Protein AF-A0A542XY64-F1 (afdb_monomer_lite)

Structure (mmCIF, N/CA/C/O backbone):
data_AF-A0A542XY64-F1
#
_entry.id   AF-A0A542XY64-F1
#
loop_
_atom_site.group_PDB
_atom_site.id
_atom_site.type_symbol
_atom_site.label_atom_id
_atom_site.label_alt_id
_atom_site.label_comp_id
_atom_site.label_asym_id
_atom_site.label_entity_id
_atom_site.label_seq_id
_atom_site.pdbx_PDB_ins_code
_atom_site.Cartn_x
_atom_site.Cartn_y
_atom_site.Cartn_z
_atom_site.occupancy
_atom_site.B_iso_or_equiv
_atom_site.auth_seq_id
_atom_site.auth_comp_id
_atom_site.auth_asym_id
_atom_site.auth_atom_id
_atom_site.pdbx_PDB_model_num
ATOM 1 N N . MET A 1 1 ? -17.115 13.256 -2.092 1.00 37.19 1 MET A N 1
ATOM 2 C CA . MET A 1 1 ? -16.502 12.854 -3.373 1.00 37.19 1 MET A CA 1
ATOM 3 C C . MET A 1 1 ? -15.224 12.117 -3.020 1.00 37.19 1 MET A C 1
ATOM 5 O O . MET A 1 1 ? -14.257 12.770 -2.652 1.00 37.19 1 MET A O 1
ATOM 9 N N . SER A 1 2 ? -15.250 10.786 -2.989 1.00 45.31 2 SER A N 1
ATOM 10 C CA . SER A 1 2 ? -14.029 10.003 -2.779 1.00 45.31 2 SER A CA 1
ATOM 11 C C . SER A 1 2 ? -13.249 10.034 -4.087 1.00 45.31 2 SER A C 1
ATOM 13 O O . SER A 1 2 ? -13.775 9.632 -5.120 1.00 45.31 2 SER A O 1
ATOM 15 N N . GLN A 1 3 ? -12.055 10.622 -4.079 1.00 54.03 3 GLN A N 1
ATOM 16 C CA . GLN A 1 3 ? -11.165 10.561 -5.233 1.00 54.03 3 GLN A CA 1
ATOM 17 C C . GLN A 1 3 ? -10.513 9.174 -5.225 1.00 54.03 3 GLN A C 1
ATOM 19 O O . GLN A 1 3 ? -9.621 8.924 -4.414 1.00 54.03 3 GLN A O 1
ATOM 24 N N . ASN A 1 4 ? -10.989 8.269 -6.083 1.00 65.56 4 ASN A N 1
ATOM 25 C CA . ASN A 1 4 ? -10.308 7.005 -6.361 1.00 65.56 4 ASN A CA 1
ATOM 26 C C . ASN A 1 4 ? -9.052 7.338 -7.173 1.00 65.56 4 ASN A C 1
ATOM 28 O O . ASN A 1 4 ? -9.105 7.538 -8.384 1.0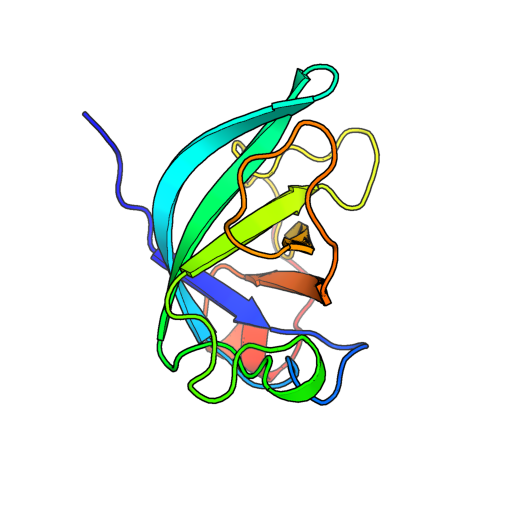0 65.56 4 ASN A O 1
ATOM 32 N N . THR A 1 5 ? -7.931 7.496 -6.474 1.00 85.25 5 THR A N 1
ATOM 33 C CA . THR A 1 5 ? -6.634 7.789 -7.087 1.00 85.25 5 THR A CA 1
ATOM 34 C C . THR A 1 5 ? -5.861 6.490 -7.258 1.00 85.25 5 THR A C 1
ATOM 36 O O . THR A 1 5 ? -5.550 5.835 -6.261 1.00 85.25 5 THR A O 1
ATOM 39 N N . SER A 1 6 ? -5.502 6.154 -8.494 1.00 91.06 6 SER A N 1
ATOM 40 C CA . SER A 1 6 ? -4.627 5.018 -8.797 1.00 91.06 6 SER A CA 1
ATOM 41 C C . SER A 1 6 ? -3.161 5.338 -8.493 1.00 91.06 6 SER A C 1
ATOM 43 O O . SER A 1 6 ? -2.719 6.488 -8.574 1.00 91.06 6 SER A O 1
ATOM 45 N N . PHE A 1 7 ? -2.400 4.322 -8.109 1.00 92.94 7 PHE A N 1
ATOM 46 C CA . PHE A 1 7 ? -0.960 4.388 -7.872 1.00 92.94 7 PHE A CA 1
ATOM 47 C C . PHE A 1 7 ? -0.339 2.998 -8.005 1.00 92.94 7 PHE A C 1
ATOM 49 O O . PHE A 1 7 ? -1.049 2.006 -8.137 1.00 92.94 7 PHE A O 1
ATOM 56 N N . PHE A 1 8 ? 0.986 2.920 -7.944 1.00 93.94 8 PHE A N 1
ATOM 57 C CA . PHE A 1 8 ? 1.700 1.651 -8.041 1.00 93.94 8 PHE A CA 1
ATOM 58 C C . PHE A 1 8 ? 2.405 1.339 -6.729 1.00 93.94 8 PHE A C 1
ATOM 60 O O . PHE A 1 8 ? 2.952 2.240 -6.101 1.00 93.94 8 PHE A O 1
ATOM 67 N N . LEU A 1 9 ? 2.383 0.080 -6.314 1.00 94.12 9 LEU A N 1
ATOM 68 C CA . LEU A 1 9 ? 3.064 -0.420 -5.126 1.00 94.12 9 LEU A CA 1
ATOM 69 C C . LEU A 1 9 ? 4.119 -1.437 -5.564 1.00 94.12 9 LEU A C 1
ATOM 71 O O . LEU A 1 9 ? 3.860 -2.275 -6.425 1.00 94.12 9 LEU A O 1
ATOM 75 N N . SER A 1 10 ? 5.306 -1.343 -4.982 1.00 93.62 10 SER A N 1
ATOM 76 C CA . SER A 1 10 ? 6.397 -2.309 -5.133 1.00 93.62 10 SER A CA 1
ATOM 77 C C . SER A 1 10 ? 7.245 -2.278 -3.863 1.00 93.62 10 SER A C 1
ATOM 79 O O . SER A 1 10 ? 7.100 -1.364 -3.056 1.00 93.62 10 SER A O 1
ATOM 81 N N . SER A 1 11 ? 8.085 -3.282 -3.651 1.00 91.31 11 SER A N 1
ATOM 82 C CA . SER A 1 11 ? 9.002 -3.365 -2.515 1.00 91.31 11 SER A CA 1
ATOM 83 C C . SER A 1 11 ? 10.406 -3.697 -2.986 1.00 91.31 11 SER A C 1
ATOM 85 O O . SER A 1 11 ? 10.609 -4.696 -3.677 1.00 91.31 11 SER A O 1
ATOM 87 N N . MET A 1 12 ? 11.394 -2.905 -2.575 1.00 87.25 12 MET A N 1
ATOM 88 C CA . MET A 1 12 ? 12.799 -3.277 -2.782 1.00 87.25 12 MET A CA 1
ATOM 89 C C . MET A 1 12 ? 13.279 -4.357 -1.805 1.00 87.25 12 MET A C 1
ATOM 91 O O . MET A 1 12 ? 14.098 -5.201 -2.163 1.00 87.25 12 MET A O 1
ATOM 95 N N . GLU A 1 13 ? 12.813 -4.310 -0.554 1.00 83.25 13 GLU A N 1
ATOM 96 C CA . GLU A 1 13 ? 13.345 -5.151 0.529 1.00 83.25 13 GLU A CA 1
ATOM 97 C C . GLU A 1 13 ? 12.647 -6.514 0.618 1.00 83.25 13 GLU A C 1
ATOM 99 O O . GLU A 1 13 ? 13.239 -7.490 1.081 1.00 83.25 13 GLU A O 1
ATOM 104 N N . SER A 1 14 ? 11.395 -6.608 0.170 1.00 81.44 14 SER A N 1
ATOM 105 C CA . SER A 1 14 ? 10.614 -7.836 0.271 1.00 81.44 14 SER A CA 1
ATOM 106 C C . SER A 1 14 ? 10.449 -8.470 -1.102 1.00 81.44 14 SER A C 1
ATOM 108 O O . SER A 1 14 ? 9.632 -8.026 -1.902 1.00 81.44 14 SER A O 1
ATOM 110 N N . ALA A 1 15 ? 11.185 -9.557 -1.361 1.00 78.56 15 ALA A N 1
ATOM 111 C CA . ALA A 1 15 ? 11.144 -10.285 -2.637 1.00 78.56 15 ALA A CA 1
ATOM 112 C C . ALA A 1 15 ? 9.718 -10.693 -3.056 1.00 78.56 15 ALA A C 1
ATOM 114 O O . ALA A 1 15 ? 9.411 -10.772 -4.240 1.00 78.56 15 ALA A O 1
ATOM 115 N N . ARG A 1 16 ? 8.836 -10.903 -2.075 1.00 79.88 16 ARG A N 1
ATOM 116 C CA . ARG A 1 16 ? 7.415 -11.226 -2.269 1.00 79.88 16 ARG A CA 1
ATOM 117 C C . ARG A 1 16 ? 6.592 -10.066 -2.802 1.00 79.88 16 ARG A C 1
ATOM 119 O O . ARG A 1 16 ? 5.642 -10.277 -3.537 1.00 79.88 16 ARG A O 1
ATOM 126 N N . PHE A 1 17 ? 6.976 -8.855 -2.426 1.00 82.50 17 PHE A N 1
ATOM 127 C CA . PHE A 1 17 ? 6.327 -7.617 -2.828 1.00 82.50 17 PHE A CA 1
ATOM 128 C C . PHE A 1 17 ? 7.151 -6.880 -3.893 1.00 82.50 17 PHE A C 1
ATOM 130 O O . PHE A 1 17 ? 6.848 -5.735 -4.205 1.00 82.50 17 PHE A O 1
ATOM 137 N N . ALA A 1 18 ? 8.179 -7.520 -4.464 1.00 83.75 18 ALA A N 1
ATOM 138 C CA . ALA A 1 18 ? 9.038 -6.938 -5.496 1.00 83.75 18 ALA A CA 1
ATOM 139 C C . ALA A 1 18 ? 8.349 -6.821 -6.866 1.00 83.75 18 ALA A C 1
ATOM 141 O O . ALA A 1 18 ? 8.880 -6.187 -7.780 1.00 83.75 18 ALA A O 1
ATOM 142 N N . GLY A 1 19 ? 7.173 -7.439 -7.019 1.00 88.25 19 GLY A N 1
ATOM 143 C CA . GLY A 1 19 ? 6.292 -7.207 -8.156 1.00 88.25 19 GLY A CA 1
ATOM 144 C C . GLY A 1 19 ? 5.728 -5.785 -8.170 1.00 88.25 19 GLY A C 1
ATOM 145 O O . GLY A 1 19 ? 5.778 -5.061 -7.180 1.00 88.25 19 GLY A O 1
ATOM 146 N N . VAL A 1 20 ? 5.158 -5.392 -9.309 1.00 93.38 20 VAL A N 1
ATOM 147 C CA . VAL A 1 20 ? 4.423 -4.128 -9.418 1.00 93.38 20 VAL A CA 1
ATOM 148 C C . VAL A 1 20 ? 2.937 -4.407 -9.327 1.00 93.38 20 VAL A C 1
ATOM 150 O O . VAL A 1 20 ? 2.381 -5.089 -10.186 1.00 93.38 20 VAL A O 1
ATOM 153 N N . TYR A 1 21 ? 2.321 -3.840 -8.299 1.00 94.12 21 TYR A N 1
ATOM 15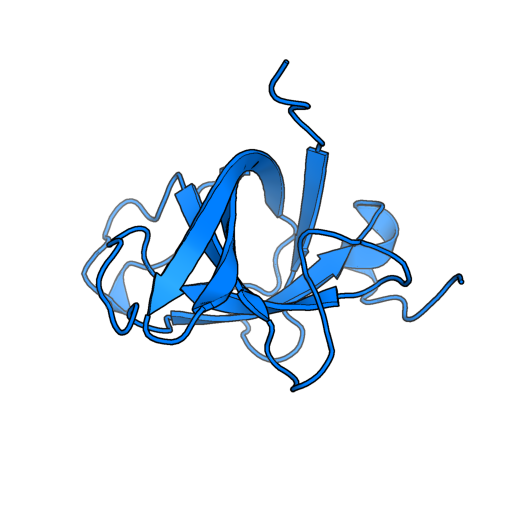4 C CA . TYR A 1 21 ? 0.889 -3.893 -8.058 1.00 94.12 21 TYR A CA 1
ATOM 155 C C . TYR A 1 21 ? 0.276 -2.557 -8.452 1.00 94.12 21 TYR A C 1
ATOM 157 O O . TYR A 1 21 ? 0.713 -1.504 -7.986 1.00 94.12 21 TYR A O 1
ATOM 165 N N . GLU A 1 22 ? -0.729 -2.588 -9.316 1.00 94.94 22 GLU A N 1
ATOM 166 C CA . GLU A 1 22 ? -1.570 -1.425 -9.565 1.00 94.94 22 GLU A CA 1
ATOM 167 C C . GLU A 1 22 ? -2.627 -1.368 -8.469 1.00 94.94 22 GLU A C 1
ATOM 169 O O . GLU A 1 22 ? -3.367 -2.331 -8.271 1.00 94.94 22 GLU A O 1
ATOM 174 N N . CYS A 1 23 ? -2.671 -0.264 -7.732 1.00 94.81 23 CYS A N 1
ATOM 175 C CA . CYS A 1 23 ? -3.558 -0.114 -6.595 1.00 94.81 23 CYS A CA 1
ATOM 176 C C . CYS A 1 23 ? -4.474 1.099 -6.752 1.00 94.81 23 CYS A C 1
ATOM 178 O O . CYS A 1 23 ? -4.077 2.150 -7.258 1.00 94.81 23 CYS A O 1
ATOM 180 N N . GLU A 1 24 ? -5.701 0.961 -6.266 1.00 94.88 24 GLU A N 1
ATOM 181 C CA . GLU A 1 24 ? -6.709 2.012 -6.237 1.00 94.88 24 GLU A CA 1
ATOM 182 C C . GLU A 1 24 ? -7.062 2.344 -4.787 1.00 94.88 24 GLU A C 1
ATOM 184 O O . GLU A 1 24 ? -7.375 1.454 -3.993 1.00 94.88 24 GLU A O 1
ATOM 189 N N . THR A 1 25 ? -7.025 3.632 -4.432 1.00 93.75 25 THR A N 1
ATOM 190 C CA . THR A 1 25 ? -7.493 4.094 -3.119 1.00 93.75 25 THR A CA 1
ATOM 191 C C . THR A 1 25 ? -8.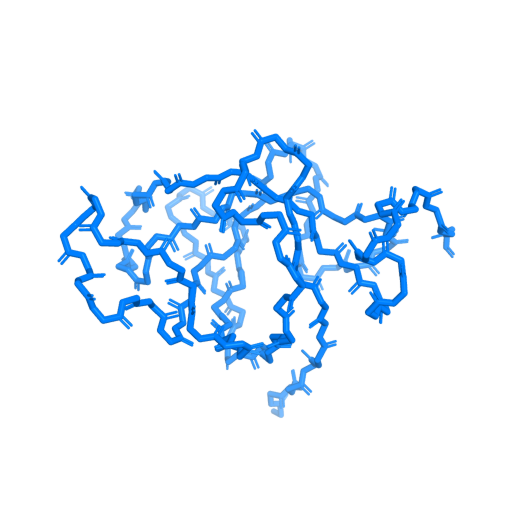985 3.799 -2.956 1.00 93.75 25 THR A C 1
ATOM 193 O O . THR A 1 25 ? -9.810 4.418 -3.625 1.00 93.75 25 THR A O 1
ATOM 196 N N . LEU A 1 26 ? -9.328 2.929 -2.004 1.00 93.19 26 LEU A N 1
ATOM 197 C CA . LEU A 1 26 ? -10.706 2.679 -1.576 1.00 93.19 26 LEU A CA 1
ATOM 198 C C . LEU A 1 26 ? -11.145 3.711 -0.533 1.00 93.19 26 LEU A C 1
ATOM 200 O O . LEU A 1 26 ? -12.234 4.277 -0.620 1.00 93.19 26 LEU A O 1
ATOM 204 N N . ALA A 1 27 ? -10.283 3.973 0.454 1.00 91.25 27 ALA A N 1
ATOM 205 C CA . ALA A 1 27 ? -10.543 4.938 1.515 1.00 91.25 27 ALA A CA 1
ATOM 206 C C . ALA A 1 27 ? -9.252 5.519 2.103 1.00 91.25 27 ALA A C 1
ATOM 208 O O . ALA A 1 27 ? -8.219 4.854 2.190 1.00 91.25 27 ALA A O 1
ATOM 209 N N . LEU A 1 28 ? -9.339 6.764 2.572 1.00 91.31 28 LEU A N 1
ATOM 210 C CA . LEU A 1 28 ? -8.351 7.358 3.468 1.00 91.31 28 LEU A CA 1
ATOM 211 C C . LEU A 1 28 ? -8.804 7.082 4.903 1.00 91.31 28 LEU A C 1
ATOM 213 O O . LEU A 1 28 ? -9.917 7.451 5.276 1.00 91.31 28 LEU A O 1
ATOM 217 N N . VAL A 1 29 ? -7.970 6.403 5.686 1.00 89.75 29 VAL A N 1
ATOM 218 C CA . VAL A 1 29 ? -8.313 5.933 7.034 1.00 89.75 29 VAL A CA 1
ATOM 219 C C . VAL A 1 29 ? -7.301 6.419 8.062 1.00 89.75 29 VAL A C 1
ATOM 221 O O . VAL A 1 29 ? -6.130 6.642 7.752 1.00 89.75 29 VAL A O 1
ATOM 224 N N . THR A 1 30 ? -7.753 6.561 9.302 1.00 87.62 30 THR A N 1
ATOM 225 C CA . THR A 1 30 ? -6.895 6.896 10.437 1.00 87.62 30 THR A CA 1
ATOM 226 C C . THR A 1 30 ? -6.797 5.676 11.340 1.00 87.62 30 THR A C 1
ATOM 228 O O . THR A 1 30 ? -7.811 5.157 11.800 1.00 87.62 30 THR A O 1
ATOM 231 N N . LEU A 1 31 ? -5.575 5.210 11.573 1.00 84.69 31 LEU A N 1
ATOM 232 C CA . LEU A 1 31 ? -5.272 4.111 12.483 1.00 84.69 31 LEU A CA 1
ATOM 233 C C . LEU A 1 31 ? -5.168 4.618 13.930 1.00 84.69 31 LEU A C 1
ATOM 235 O O . LEU A 1 31 ? -5.307 5.816 14.206 1.00 84.69 31 LEU A O 1
ATOM 239 N N . GLY A 1 32 ? -4.876 3.709 14.865 1.00 79.25 32 GLY A N 1
ATOM 240 C CA . GLY A 1 32 ? -4.568 4.070 16.247 1.00 79.25 32 GLY A CA 1
ATOM 241 C C . GLY A 1 32 ? -3.523 5.191 16.336 1.00 79.25 32 GLY A C 1
ATOM 242 O O . GLY A 1 32 ? -2.628 5.306 15.498 1.00 79.25 32 GLY A O 1
ATOM 243 N N . GLN A 1 33 ? -3.669 6.047 17.353 1.00 75.81 33 GLN A N 1
ATOM 244 C CA . GLN A 1 33 ? -2.802 7.209 17.606 1.00 75.81 33 GLN A CA 1
ATOM 245 C C . GLN A 1 33 ? -2.824 8.303 16.518 1.00 75.81 33 GLN A C 1
ATOM 247 O O . GLN A 1 33 ? -1.936 9.150 16.479 1.00 75.81 33 GLN A O 1
ATOM 252 N N . GLY A 1 34 ? -3.845 8.328 15.653 1.00 78.38 34 GLY A N 1
ATOM 253 C CA . GLY A 1 34 ? -4.015 9.401 14.665 1.00 78.38 34 GLY A CA 1
ATOM 254 C C . GLY A 1 34 ? -3.168 9.230 13.403 1.00 78.38 34 GLY A C 1
ATOM 255 O O . GLY A 1 34 ? -3.047 10.165 12.615 1.00 78.38 34 GLY A O 1
ATOM 256 N N . ARG A 1 35 ? -2.579 8.048 13.191 1.00 84.69 35 ARG A N 1
ATOM 257 C CA . ARG A 1 35 ? -1.714 7.777 12.041 1.00 84.69 35 ARG A CA 1
ATOM 258 C C . ARG A 1 35 ? -2.532 7.644 10.754 1.00 84.69 35 ARG A C 1
ATOM 260 O O . ARG A 1 35 ? -3.418 6.795 10.674 1.00 84.69 35 ARG A O 1
ATOM 267 N N . HIS A 1 36 ? -2.222 8.451 9.743 1.00 88.75 36 HIS A N 1
ATOM 268 C CA . HIS A 1 36 ? -2.862 8.374 8.430 1.00 88.75 36 HIS A CA 1
ATOM 269 C C . HIS A 1 36 ? -2.435 7.117 7.666 1.00 88.75 36 HIS A C 1
ATOM 271 O O . HIS A 1 36 ? -1.256 6.758 7.626 1.00 88.75 36 HIS A O 1
ATOM 277 N N . ALA A 1 37 ? -3.401 6.465 7.029 1.00 91.12 37 ALA A N 1
ATOM 278 C CA . ALA A 1 37 ? -3.177 5.325 6.157 1.00 91.12 37 ALA A CA 1
ATOM 279 C C . ALA A 1 37 ? -4.153 5.319 4.973 1.00 91.12 37 ALA A C 1
ATOM 281 O O . ALA A 1 37 ? -5.189 5.989 4.978 1.00 91.12 37 ALA A O 1
ATOM 282 N N . ILE A 1 38 ? -3.808 4.563 3.938 1.00 92.69 38 ILE A N 1
ATOM 283 C CA . ILE A 1 38 ? -4.648 4.357 2.759 1.00 92.69 38 ILE A CA 1
ATOM 284 C C . ILE A 1 38 ? -5.122 2.910 2.762 1.00 92.69 38 ILE A C 1
ATOM 286 O O . ILE A 1 38 ? -4.303 1.998 2.775 1.00 92.69 38 ILE A O 1
ATOM 290 N N . HIS A 1 39 ? -6.431 2.691 2.712 1.00 93.81 39 HIS A N 1
ATOM 291 C CA . HIS A 1 39 ? -6.976 1.398 2.314 1.00 93.81 39 HIS A CA 1
ATOM 292 C C . HIS A 1 39 ? -7.046 1.359 0.793 1.00 93.81 39 HIS A C 1
ATOM 294 O O . HIS A 1 39 ? -7.680 2.226 0.184 1.00 93.81 39 HIS A O 1
ATOM 300 N N . ALA A 1 40 ? -6.382 0.385 0.181 1.00 94.44 40 ALA A N 1
ATOM 301 C CA . ALA A 1 40 ? -6.317 0.263 -1.266 1.00 94.44 40 ALA A CA 1
ATOM 302 C C . ALA A 1 40 ? -6.586 -1.161 -1.729 1.00 94.44 40 ALA A C 1
ATOM 304 O O . ALA A 1 40 ? -6.108 -2.112 -1.114 1.00 94.44 40 ALA A O 1
ATOM 305 N N . ALA A 1 41 ? -7.319 -1.291 -2.832 1.00 95.06 41 ALA A N 1
ATOM 306 C CA . ALA A 1 41 ? -7.373 -2.524 -3.605 1.00 95.06 41 ALA A CA 1
ATOM 307 C C . ALA A 1 41 ? -6.117 -2.609 -4.471 1.00 95.06 41 ALA A C 1
ATOM 309 O O . ALA A 1 41 ? -5.686 -1.578 -4.979 1.00 95.06 41 ALA A O 1
ATOM 310 N N . CYS A 1 42 ? -5.548 -3.798 -4.655 1.00 93.62 42 CYS A N 1
ATOM 311 C CA . CYS A 1 42 ? -4.362 -4.001 -5.485 1.00 93.62 42 CYS A CA 1
ATOM 312 C C . CYS A 1 42 ? -4.564 -5.160 -6.467 1.00 93.62 42 CYS A C 1
ATOM 314 O O . CYS A 1 42 ? -5.175 -6.178 -6.139 1.00 93.62 42 CYS A O 1
ATOM 316 N N . SER A 1 43 ? -4.032 -4.989 -7.675 1.00 93.19 43 SER A N 1
ATOM 317 C CA . SER A 1 43 ? -4.054 -5.964 -8.759 1.00 93.19 43 SER A CA 1
ATOM 318 C C . SER A 1 43 ? -2.631 -6.192 -9.290 1.00 93.19 43 SER A C 1
ATOM 320 O O . SER A 1 43 ? -1.961 -5.220 -9.658 1.00 93.19 43 SER A O 1
ATOM 322 N N . PRO A 1 44 ? -2.142 -7.444 -9.351 1.00 92.50 44 PRO A N 1
ATOM 323 C CA . PRO A 1 44 ? -2.777 -8.661 -8.827 1.00 92.50 44 PRO A CA 1
ATOM 324 C C . PRO A 1 44 ? -2.942 -8.624 -7.290 1.00 92.50 44 PRO A C 1
ATOM 326 O O . PRO A 1 44 ? -2.363 -7.750 -6.644 1.00 92.50 44 PRO A O 1
ATOM 329 N N . PRO A 1 45 ? -3.703 -9.556 -6.680 1.00 91.12 45 PRO A N 1
ATOM 330 C CA . PRO A 1 45 ? -3.732 -9.692 -5.229 1.00 91.12 45 PRO A CA 1
ATOM 331 C C . PRO A 1 45 ? -2.321 -9.859 -4.664 1.00 91.12 45 PRO A C 1
ATOM 333 O O . PRO A 1 45 ? -1.473 -10.552 -5.229 1.00 91.12 45 PRO A O 1
ATOM 336 N N . VAL A 1 46 ? -2.077 -9.217 -3.531 1.00 89.56 46 VAL A N 1
ATOM 337 C CA . VAL A 1 46 ? -0.789 -9.243 -2.847 1.00 89.56 46 VAL A CA 1
ATOM 338 C C . VAL A 1 46 ? -0.557 -10.626 -2.241 1.00 89.56 46 VAL A C 1
ATOM 340 O O . VAL A 1 46 ? -1.411 -11.142 -1.519 1.00 89.56 46 VAL A O 1
ATOM 343 N N . GLU A 1 47 ? 0.602 -11.234 -2.495 1.00 87.75 47 GLU A N 1
ATOM 344 C CA . GLU A 1 47 ? 0.913 -12.563 -1.963 1.00 87.75 47 GLU A CA 1
ATOM 345 C C . GLU A 1 47 ? 1.147 -12.516 -0.445 1.00 87.75 47 GLU A C 1
ATOM 347 O O . GLU A 1 47 ? 2.084 -11.883 0.038 1.00 87.75 47 GLU A O 1
ATOM 352 N N . ALA A 1 48 ? 0.298 -13.210 0.320 1.00 86.94 48 ALA A N 1
ATOM 353 C CA . ALA A 1 48 ? 0.347 -13.210 1.785 1.00 86.94 48 ALA A CA 1
ATOM 354 C C . ALA A 1 48 ? 0.026 -14.588 2.407 1.00 86.94 48 ALA A C 1
ATOM 356 O O . ALA A 1 48 ? -0.424 -14.688 3.553 1.00 86.94 48 ALA A O 1
ATOM 357 N N . SER A 1 49 ? 0.277 -15.672 1.667 1.00 86.38 49 SER A N 1
ATOM 358 C CA . SER A 1 49 ? -0.052 -17.049 2.074 1.00 86.38 49 SER A CA 1
ATOM 359 C C . SER A 1 49 ? 0.589 -17.470 3.398 1.00 86.38 49 SER A C 1
ATOM 361 O O . SER A 1 49 ? -0.076 -18.077 4.235 1.00 86.38 49 SER A O 1
ATOM 363 N N . GLU A 1 50 ? 1.836 -17.071 3.650 1.00 85.19 50 GLU A N 1
ATOM 364 C CA . GLU A 1 50 ? 2.551 -17.341 4.909 1.00 85.19 50 GLU A CA 1
ATOM 365 C C . GLU A 1 50 ? 1.931 -16.648 6.133 1.00 85.19 50 GLU A C 1
ATOM 367 O O . GLU A 1 50 ? 2.150 -17.063 7.269 1.00 85.19 50 GLU A O 1
ATOM 372 N N . PHE A 1 51 ? 1.156 -15.585 5.906 1.00 84.88 51 PHE A N 1
ATOM 373 C CA . PHE A 1 51 ? 0.498 -14.818 6.956 1.00 84.88 51 PHE A CA 1
ATOM 374 C C . PHE A 1 51 ? -0.922 -15.324 7.238 1.00 84.88 51 PHE A C 1
ATOM 376 O O . PHE A 1 51 ? -1.605 -14.751 8.086 1.00 84.88 51 PHE A O 1
ATOM 383 N N . GLY A 1 52 ? -1.345 -16.408 6.578 1.00 87.06 52 GLY A N 1
ATOM 384 C CA . GLY A 1 52 ? -2.685 -16.983 6.703 1.00 87.06 52 GLY A CA 1
ATOM 385 C C . GLY A 1 52 ? -3.652 -16.567 5.592 1.00 87.06 52 GLY A C 1
ATOM 386 O O . GLY A 1 52 ? -4.839 -16.854 5.705 1.00 87.06 52 GLY A O 1
ATOM 387 N N . TYR A 1 53 ? -3.163 -15.937 4.516 1.00 86.31 53 TYR A N 1
ATOM 388 C CA . TYR A 1 53 ? -3.970 -15.491 3.374 1.00 86.31 53 TYR A CA 1
ATOM 389 C C . TYR A 1 53 ? -3.647 -16.317 2.116 1.00 86.31 53 TYR A C 1
ATOM 391 O O . TYR A 1 53 ? -2.917 -15.852 1.238 1.00 86.31 53 TYR A O 1
ATOM 399 N N . PRO A 1 54 ? -4.137 -17.568 2.005 1.00 86.06 54 PRO A N 1
ATOM 400 C CA . PRO A 1 54 ? -3.709 -18.513 0.967 1.00 86.06 54 PRO A CA 1
ATOM 401 C C . PRO A 1 54 ? -4.040 -18.073 -0.465 1.00 86.06 54 PRO A C 1
ATOM 403 O O . PRO A 1 54 ? -3.382 -18.524 -1.395 1.00 86.06 54 PRO A O 1
ATOM 406 N N . LEU A 1 55 ? -5.032 -17.196 -0.642 1.00 88.12 55 LEU A N 1
ATOM 407 C CA . LEU A 1 55 ? -5.423 -16.626 -1.938 1.00 88.12 55 LEU A CA 1
ATOM 408 C C . LEU A 1 55 ? -4.799 -15.242 -2.197 1.00 88.12 55 LEU A C 1
ATOM 410 O O . LEU A 1 55 ? -5.117 -14.600 -3.194 1.00 88.12 55 LEU A O 1
ATOM 414 N N . GLY A 1 56 ? -3.929 -14.779 -1.297 1.00 89.25 56 GLY A N 1
ATOM 415 C CA . GLY A 1 56 ? -3.450 -13.404 -1.278 1.00 89.25 56 GLY A CA 1
ATOM 416 C C . GLY A 1 56 ? -4.472 -12.424 -0.702 1.00 89.25 56 GLY A C 1
ATOM 417 O O . GLY A 1 56 ? -5.504 -12.806 -0.146 1.00 89.25 56 GLY A O 1
ATOM 418 N N . LEU A 1 57 ? -4.140 -11.142 -0.806 1.00 91.06 57 LEU A N 1
ATOM 419 C CA . LEU A 1 57 ? -4.932 -10.022 -0.320 1.00 91.06 57 LEU A CA 1
ATOM 420 C C . LEU A 1 57 ? -5.324 -9.126 -1.493 1.00 91.06 57 LEU A C 1
ATOM 422 O O . LEU A 1 57 ? -4.471 -8.493 -2.113 1.00 91.06 57 LEU A O 1
ATOM 426 N N . GLU A 1 58 ? -6.622 -9.044 -1.777 1.00 92.38 58 GLU A N 1
ATOM 427 C CA . GLU A 1 58 ? -7.168 -8.137 -2.799 1.00 92.38 58 GLU A CA 1
ATOM 428 C C . GLU A 1 58 ? -7.089 -6.667 -2.371 1.00 92.38 58 GLU A C 1
ATOM 430 O O . GLU A 1 58 ? -7.121 -5.765 -3.205 1.00 92.38 58 GLU A O 1
ATOM 435 N N . SER A 1 59 ? -6.979 -6.414 -1.063 1.00 94.00 59 SER A N 1
ATOM 436 C CA . SER A 1 59 ? -6.782 -5.077 -0.516 1.00 94.00 59 SER A CA 1
ATOM 437 C C . SER A 1 59 ? -5.820 -5.083 0.666 1.00 94.00 59 SER A C 1
ATOM 439 O O . SER A 1 59 ? -5.715 -6.067 1.400 1.00 94.00 59 SER A O 1
ATOM 441 N N . VAL A 1 60 ? -5.125 -3.966 0.846 1.00 94.06 60 VAL A N 1
ATOM 442 C CA . VAL A 1 60 ? -4.127 -3.747 1.896 1.00 94.06 60 VAL A CA 1
ATOM 443 C C . VAL A 1 60 ? -4.318 -2.380 2.539 1.00 94.06 60 VAL A C 1
ATOM 445 O O . VAL A 1 60 ? -4.908 -1.468 1.952 1.00 94.06 60 VAL A O 1
ATOM 448 N N . VAL A 1 61 ? -3.788 -2.226 3.750 1.00 94.00 61 VAL A N 1
ATOM 449 C CA . VAL A 1 61 ? -3.680 -0.930 4.423 1.00 94.00 61 VAL A CA 1
ATOM 450 C C . VAL A 1 61 ? -2.237 -0.450 4.334 1.00 94.00 61 VAL A C 1
ATOM 452 O O . VAL A 1 61 ? -1.317 -1.151 4.742 1.00 94.00 61 VAL A O 1
ATOM 455 N N . LEU A 1 62 ? -2.038 0.752 3.800 1.00 93.19 62 LEU A N 1
ATOM 456 C CA . LEU A 1 62 ? -0.734 1.378 3.608 1.00 93.19 62 LEU A CA 1
ATOM 457 C C . LEU A 1 62 ? -0.560 2.508 4.620 1.00 93.19 62 LEU A C 1
ATOM 459 O O . LEU A 1 62 ? -1.180 3.563 4.482 1.00 93.19 62 LEU A O 1
ATOM 463 N N . ALA A 1 63 ? 0.263 2.288 5.641 1.00 91.25 63 ALA A N 1
ATOM 464 C CA . ALA A 1 63 ? 0.573 3.286 6.668 1.00 91.25 63 ALA A CA 1
ATOM 465 C C . ALA A 1 63 ? 1.958 3.896 6.427 1.00 91.25 63 ALA A C 1
ATOM 467 O O . ALA A 1 63 ? 2.838 3.214 5.913 1.00 91.25 63 ALA A O 1
ATOM 468 N N . ASN A 1 64 ? 2.196 5.151 6.816 1.00 88.38 64 ASN A N 1
ATOM 469 C CA . ASN A 1 64 ? 3.527 5.753 6.682 1.00 88.38 64 ASN A CA 1
ATOM 470 C C . ASN A 1 64 ? 4.601 4.967 7.449 1.00 88.38 64 ASN A C 1
ATOM 472 O O . ASN A 1 64 ? 4.401 4.578 8.604 1.00 88.38 64 ASN A O 1
ATOM 476 N N . ARG A 1 65 ? 5.765 4.782 6.812 1.00 86.88 65 ARG A N 1
ATOM 477 C CA . ARG A 1 65 ? 6.932 4.154 7.448 1.00 86.88 65 ARG A CA 1
ATOM 478 C C . ARG A 1 65 ? 7.692 5.125 8.351 1.00 86.88 65 ARG A C 1
ATOM 480 O O . ARG A 1 65 ? 8.116 4.732 9.437 1.00 86.88 65 ARG A O 1
ATOM 487 N N . PHE A 1 66 ? 7.850 6.376 7.918 1.00 83.12 66 PHE A N 1
ATOM 488 C CA . PHE A 1 66 ? 8.631 7.395 8.618 1.00 83.12 66 PHE A CA 1
ATOM 489 C C . PHE A 1 66 ? 7.748 8.477 9.248 1.00 83.12 66 PHE A C 1
ATOM 491 O O . PHE A 1 66 ? 6.668 8.812 8.755 1.00 83.12 66 PHE A O 1
ATOM 498 N N . ALA A 1 67 ? 8.206 9.020 10.377 1.00 71.00 67 ALA A N 1
ATOM 499 C CA . ALA A 1 67 ? 7.523 10.112 11.060 1.00 71.00 67 ALA A CA 1
ATOM 500 C C . ALA A 1 67 ? 7.593 11.391 10.211 1.00 71.00 67 ALA A C 1
ATOM 502 O O . ALA A 1 67 ? 8.676 11.806 9.810 1.00 71.00 67 ALA A O 1
ATOM 503 N N . GLY A 1 68 ? 6.441 12.017 9.966 1.00 70.75 68 GLY A N 1
ATOM 504 C CA . GLY A 1 68 ? 6.329 13.223 9.138 1.00 70.75 68 GLY A CA 1
ATOM 505 C C . GLY A 1 68 ? 5.913 12.966 7.687 1.00 70.75 68 GLY A C 1
ATOM 506 O O . GLY A 1 68 ? 5.436 13.900 7.048 1.00 70.75 68 GLY A O 1
ATOM 507 N N . ASP A 1 69 ? 6.004 11.724 7.198 1.00 76.56 69 ASP A N 1
ATOM 508 C CA . ASP A 1 69 ? 5.383 11.332 5.929 1.00 76.56 69 ASP A CA 1
ATOM 509 C C . ASP A 1 69 ? 3.873 11.159 6.103 1.00 76.56 69 ASP A C 1
ATOM 511 O O . ASP A 1 69 ? 3.406 10.537 7.061 1.00 76.56 69 ASP A O 1
ATOM 515 N N . ASP A 1 70 ? 3.109 11.687 5.149 1.00 80.94 70 ASP A N 1
ATOM 516 C CA . ASP A 1 70 ? 1.655 11.564 5.112 1.00 80.94 70 ASP A CA 1
ATOM 517 C C . ASP A 1 70 ? 1.230 10.911 3.789 1.00 80.94 70 ASP A C 1
ATOM 519 O O . ASP A 1 70 ? 1.289 11.560 2.740 1.00 80.94 70 ASP A O 1
ATOM 523 N N . PRO A 1 71 ? 0.774 9.644 3.795 1.00 81.25 71 PRO A N 1
ATOM 524 C CA . PRO A 1 71 ? 0.424 8.948 2.565 1.00 81.25 71 PRO A CA 1
ATOM 525 C C . PRO A 1 71 ? -0.794 9.590 1.888 1.00 81.25 71 PRO A C 1
ATOM 527 O O . PRO A 1 71 ? -0.970 9.454 0.677 1.00 81.25 71 PRO A O 1
ATOM 530 N N . TRP A 1 72 ? -1.612 10.347 2.629 1.00 85.38 72 TRP A N 1
ATOM 531 C CA . TRP A 1 72 ? -2.723 11.107 2.055 1.00 85.38 72 TRP A CA 1
ATOM 532 C C . TRP A 1 72 ? -2.241 12.258 1.175 1.00 85.38 72 TRP A C 1
ATOM 534 O O . TRP A 1 72 ? -2.935 12.662 0.241 1.00 85.38 72 TRP A O 1
ATOM 544 N N . ARG A 1 73 ? -1.054 12.793 1.464 1.00 75.75 73 ARG A N 1
ATOM 545 C CA . ARG A 1 73 ? -0.481 13.948 0.790 1.00 75.75 73 ARG A CA 1
ATOM 546 C C . ARG A 1 73 ? 0.783 13.519 0.050 1.00 75.75 73 ARG A C 1
ATOM 548 O O . ARG A 1 73 ? 1.902 13.755 0.489 1.00 75.75 73 ARG A O 1
ATOM 555 N N . LYS A 1 74 ? 0.588 12.852 -1.088 1.00 69.50 74 LYS A N 1
ATOM 556 C CA . LYS A 1 74 ? 1.658 12.400 -1.992 1.00 69.50 74 LYS A CA 1
ATOM 557 C C . LYS A 1 74 ? 2.410 13.610 -2.577 1.00 69.50 74 LYS A C 1
ATOM 559 O O . LYS A 1 74 ? 2.072 14.072 -3.661 1.00 69.50 74 LYS A O 1
ATOM 564 N N . PHE A 1 75 ? 3.379 14.155 -1.842 1.00 64.00 75 PHE A N 1
ATOM 565 C CA . PHE A 1 75 ? 4.177 15.316 -2.264 1.00 64.00 75 PHE A CA 1
ATOM 566 C C . PHE A 1 75 ? 5.500 14.937 -2.933 1.00 64.00 75 PHE A C 1
ATOM 568 O O . PHE A 1 75 ? 6.145 15.790 -3.528 1.00 64.00 75 PHE A O 1
ATOM 575 N N . SER A 1 76 ? 5.952 13.690 -2.799 1.00 78.44 76 SER A N 1
ATOM 576 C CA . SER A 1 76 ? 7.203 13.205 -3.389 1.00 78.44 76 SER A CA 1
ATOM 577 C C . SER A 1 76 ? 7.117 11.694 -3.559 1.00 78.44 76 SER A C 1
ATOM 579 O O . SER A 1 76 ? 6.646 11.005 -2.655 1.00 78.44 76 SER A O 1
ATOM 581 N N . PHE A 1 77 ? 7.551 11.178 -4.709 1.00 84.50 77 PHE A N 1
ATOM 582 C CA . PHE A 1 77 ? 7.611 9.737 -4.949 1.00 84.50 77 PHE A CA 1
ATOM 583 C C . PHE A 1 77 ? 9.060 9.219 -4.950 1.00 84.50 77 PHE A C 1
ATOM 585 O O . PHE A 1 77 ? 9.942 9.880 -5.513 1.00 84.50 77 PHE A O 1
ATOM 592 N N . PRO A 1 78 ? 9.298 8.012 -4.407 1.00 88.25 78 PRO A N 1
ATOM 593 C CA . PRO A 1 78 ? 8.300 7.143 -3.780 1.00 88.25 78 PRO A CA 1
ATOM 594 C C . PRO A 1 78 ? 7.900 7.557 -2.355 1.00 88.25 78 PRO A C 1
ATOM 596 O O . PRO A 1 78 ? 8.672 8.200 -1.650 1.00 88.25 78 PRO A O 1
ATOM 599 N N . VAL A 1 79 ? 6.703 7.140 -1.923 1.00 89.69 79 VAL A N 1
ATOM 600 C CA . VAL A 1 79 ? 6.274 7.239 -0.515 1.00 89.69 79 VAL A CA 1
ATOM 601 C C . VAL A 1 79 ? 6.527 5.902 0.169 1.00 89.69 79 VAL A C 1
ATOM 603 O O . VAL A 1 79 ? 5.988 4.880 -0.257 1.00 89.69 79 VAL A O 1
ATOM 606 N N . PHE A 1 80 ? 7.317 5.907 1.239 1.00 91.12 80 PHE A N 1
ATOM 607 C CA . PHE A 1 80 ? 7.646 4.698 1.990 1.00 91.12 80 PHE A CA 1
ATOM 608 C C . PHE A 1 80 ? 6.527 4.328 2.965 1.00 91.12 80 PHE A C 1
ATOM 610 O O . PHE A 1 80 ? 6.143 5.118 3.834 1.00 91.12 80 PHE A O 1
ATOM 617 N N . VAL A 1 81 ? 6.028 3.099 2.851 1.00 92.25 81 VAL A N 1
ATOM 618 C CA . VAL A 1 81 ? 4.870 2.618 3.608 1.00 92.25 81 VAL A CA 1
ATOM 619 C C . VAL A 1 81 ? 5.101 1.249 4.239 1.00 92.25 81 VAL A C 1
ATOM 621 O O . VAL A 1 81 ? 5.839 0.409 3.726 1.00 92.25 81 VAL A O 1
ATOM 624 N N . TYR A 1 82 ? 4.427 1.012 5.359 1.00 93.06 82 TYR A N 1
ATOM 625 C CA . TYR A 1 82 ? 4.120 -0.327 5.838 1.00 93.06 82 TYR A CA 1
ATOM 626 C C . TYR A 1 82 ? 2.942 -0.877 5.039 1.00 93.06 82 TYR A C 1
ATOM 628 O O . TYR A 1 82 ? 1.915 -0.208 4.923 1.00 93.06 82 TYR A O 1
ATOM 636 N N . ILE A 1 83 ? 3.088 -2.095 4.522 1.00 93.50 83 ILE A N 1
ATOM 637 C CA . ILE A 1 83 ? 2.005 -2.859 3.910 1.00 93.50 83 ILE A CA 1
ATOM 638 C C . ILE A 1 83 ? 1.416 -3.736 5.004 1.00 93.50 83 ILE A C 1
ATOM 640 O O . ILE A 1 83 ? 2.074 -4.651 5.506 1.00 93.50 83 ILE A O 1
ATOM 644 N N . CYS A 1 84 ? 0.188 -3.433 5.394 1.00 93.06 84 CYS A N 1
ATOM 645 C CA . CYS A 1 84 ? -0.508 -4.102 6.476 1.00 93.06 84 CYS A CA 1
ATOM 646 C C . CYS A 1 84 ? -1.691 -4.918 5.958 1.00 93.06 84 CYS A C 1
ATOM 648 O O . CYS A 1 84 ? -2.283 -4.603 4.919 1.00 93.06 84 CYS A O 1
ATOM 650 N N . ALA A 1 85 ? -2.065 -5.938 6.730 1.00 91.62 85 ALA A N 1
ATOM 651 C CA . ALA A 1 85 ? -3.331 -6.632 6.543 1.00 91.62 85 ALA A CA 1
ATOM 652 C C . ALA A 1 85 ? -4.505 -5.631 6.618 1.00 91.62 85 ALA A C 1
ATOM 654 O O . ALA A 1 85 ? -4.410 -4.632 7.337 1.00 91.62 85 ALA A O 1
ATOM 655 N N . PRO A 1 86 ? -5.619 -5.881 5.905 1.00 87.12 86 PRO A N 1
ATOM 656 C CA . PRO A 1 86 ? -6.774 -4.979 5.866 1.00 87.12 86 PRO A CA 1
ATOM 657 C C . PRO A 1 86 ? -7.590 -4.952 7.171 1.00 87.12 86 PRO A C 1
ATOM 659 O O . PRO A 1 86 ? -8.643 -4.323 7.239 1.00 87.12 86 PRO A O 1
ATOM 662 N N . GLU A 1 87 ? -7.121 -5.637 8.209 1.00 82.88 87 GLU A N 1
ATOM 663 C CA . GLU A 1 87 ? -7.698 -5.632 9.545 1.00 82.88 87 GLU A CA 1
ATOM 664 C C . GLU A 1 87 ? -7.477 -4.239 10.168 1.00 82.88 87 GLU A C 1
ATOM 666 O O . GLU A 1 87 ? -6.362 -3.869 10.541 1.00 82.88 87 GLU A O 1
ATOM 671 N N . PHE A 1 88 ? -8.541 -3.429 10.231 1.00 65.94 88 PHE A N 1
ATOM 672 C CA . PHE A 1 88 ? -8.527 -2.075 10.803 1.00 65.94 88 PHE A CA 1
ATOM 673 C C . PHE A 1 88 ? -8.502 -2.110 12.334 1.00 65.94 88 PHE A C 1
ATOM 675 O O . PHE A 1 88 ? -9.421 -1.640 13.004 1.00 65.94 88 PHE A O 1
ATOM 682 N N . GLU A 1 89 ? -7.456 -2.696 12.897 1.00 67.12 89 GLU A N 1
ATOM 683 C CA . GLU A 1 89 ? -7.211 -2.664 14.333 1.00 67.12 89 GLU A CA 1
ATOM 684 C C . GLU A 1 89 ? -6.415 -1.414 14.730 1.00 67.12 89 GLU A C 1
ATOM 686 O O . GLU A 1 89 ? -5.817 -0.725 13.896 1.00 67.12 89 GLU A O 1
ATOM 691 N N . ALA A 1 90 ? -6.399 -1.106 16.032 1.0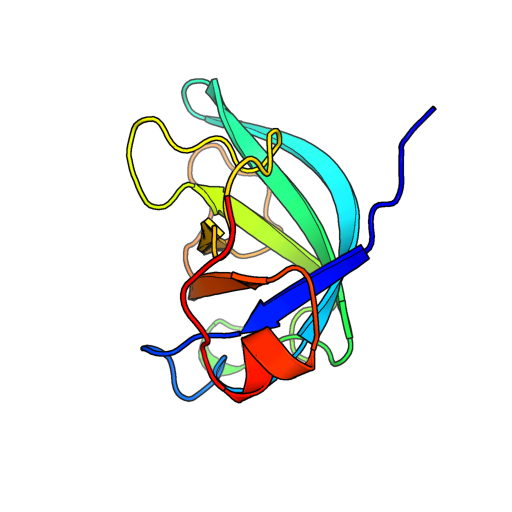0 69.12 90 ALA A N 1
ATOM 692 C CA . ALA A 1 90 ? -5.605 0.001 16.568 1.00 69.12 90 ALA A CA 1
ATOM 693 C C . ALA A 1 90 ? -4.115 -0.129 16.191 1.00 69.12 90 ALA A C 1
ATOM 695 O O . ALA A 1 90 ? -3.454 0.880 15.934 1.00 69.12 90 ALA A O 1
ATOM 696 N N . GLU A 1 91 ? -3.625 -1.367 16.086 1.00 76.06 91 GLU A N 1
ATOM 697 C CA . GLU A 1 9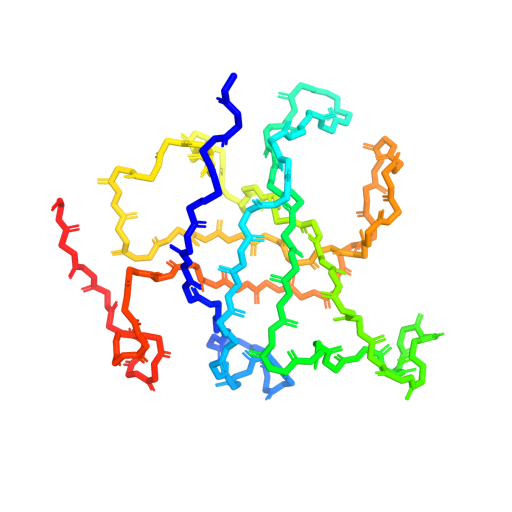1 ? -2.284 -1.720 15.629 1.00 76.06 91 GLU A CA 1
ATOM 698 C C . GLU A 1 91 ? -2.388 -2.740 14.485 1.00 76.06 91 GLU A C 1
ATOM 700 O O . GLU A 1 91 ? -2.517 -3.936 14.740 1.00 76.06 91 GLU A O 1
ATOM 705 N N . PRO A 1 92 ? -2.366 -2.302 13.213 1.00 82.06 92 PRO A N 1
ATOM 706 C CA . PRO A 1 92 ? -2.538 -3.224 12.101 1.00 82.06 92 PRO A CA 1
ATOM 707 C C . PRO A 1 92 ? -1.313 -4.129 11.947 1.00 82.06 92 PRO A C 1
ATOM 709 O O . PRO A 1 92 ? -0.165 -3.693 12.095 1.00 82.06 92 PRO A O 1
ATOM 712 N N . ARG A 1 93 ? -1.556 -5.390 11.585 1.00 88.81 93 ARG A N 1
ATOM 713 C CA . ARG A 1 93 ? -0.499 -6.373 11.339 1.00 88.81 93 ARG A CA 1
ATOM 714 C C . ARG A 1 93 ? 0.327 -5.983 10.114 1.00 88.81 93 ARG A C 1
ATOM 716 O O . ARG A 1 93 ? -0.160 -6.046 8.986 1.00 88.81 93 ARG A O 1
ATOM 723 N N . VAL A 1 94 ? 1.593 -5.635 10.338 1.00 91.00 94 VAL A N 1
ATOM 724 C CA . VAL A 1 94 ? 2.560 -5.344 9.270 1.00 91.00 94 VAL A CA 1
ATOM 725 C C . VAL A 1 94 ? 2.984 -6.648 8.592 1.00 91.00 94 VAL A C 1
ATOM 727 O O . VAL A 1 94 ? 3.454 -7.570 9.256 1.00 91.00 94 VAL A O 1
ATOM 730 N N . LEU A 1 95 ? 2.825 -6.716 7.271 1.00 91.25 95 LEU A N 1
ATOM 731 C CA . 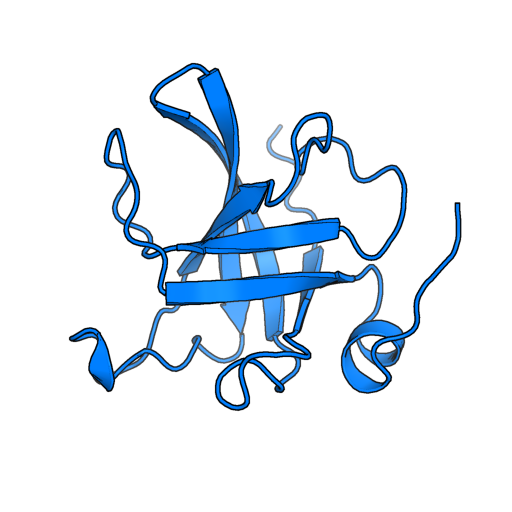LEU A 1 95 ? 3.216 -7.858 6.437 1.00 91.25 95 LEU A CA 1
ATOM 732 C C . LEU A 1 95 ? 4.587 -7.628 5.797 1.00 91.25 95 LEU A C 1
ATOM 734 O O . LEU A 1 95 ? 5.417 -8.531 5.740 1.00 91.25 95 LEU A O 1
ATOM 738 N N . ALA A 1 96 ? 4.819 -6.405 5.321 1.00 92.06 96 ALA A N 1
ATOM 739 C CA . ALA A 1 96 ? 6.058 -5.991 4.678 1.00 92.06 96 ALA A CA 1
ATOM 740 C C . ALA A 1 96 ? 6.187 -4.465 4.671 1.00 92.06 96 ALA A C 1
ATOM 742 O O . ALA A 1 96 ? 5.309 -3.735 5.138 1.00 92.06 96 ALA A O 1
ATOM 743 N N . TRP A 1 97 ? 7.299 -3.981 4.133 1.00 91.88 97 TRP A N 1
ATOM 744 C CA . TRP A 1 97 ? 7.522 -2.572 3.828 1.00 91.88 97 TRP A CA 1
ATOM 745 C C . TRP A 1 97 ? 7.579 -2.421 2.312 1.00 91.88 97 TRP A C 1
ATOM 747 O O . TRP A 1 97 ? 7.992 -3.352 1.619 1.00 91.88 97 TRP A O 1
ATOM 757 N N . GLY A 1 98 ? 7.178 -1.269 1.796 1.00 93.44 98 GLY A N 1
ATOM 758 C CA . GLY A 1 98 ? 7.231 -1.000 0.368 1.00 93.44 98 GLY A CA 1
ATOM 759 C C . GLY A 1 98 ? 7.171 0.480 0.048 1.00 93.44 98 GLY A C 1
ATOM 760 O O . GLY A 1 98 ? 7.233 1.348 0.924 1.00 93.44 98 GLY A O 1
ATOM 761 N N . GLU A 1 99 ? 7.031 0.742 -1.234 1.00 93.44 99 GLU A N 1
ATOM 762 C CA . GLU A 1 99 ? 7.125 2.046 -1.846 1.00 93.44 99 GLU A CA 1
ATOM 763 C C . GLU A 1 99 ? 5.930 2.263 -2.778 1.00 93.44 99 GLU A C 1
ATOM 765 O O . GLU A 1 99 ? 5.623 1.448 -3.652 1.00 93.44 99 GLU A O 1
ATOM 770 N N . ILE A 1 100 ? 5.242 3.387 -2.587 1.00 92.81 100 ILE A N 1
ATOM 771 C CA . ILE A 1 100 ? 4.212 3.867 -3.506 1.00 92.81 100 ILE A CA 1
ATOM 772 C C . ILE A 1 100 ? 4.889 4.705 -4.589 1.00 92.81 100 ILE A C 1
ATOM 774 O O . ILE A 1 100 ? 5.666 5.598 -4.264 1.00 92.81 100 ILE A O 1
ATOM 778 N N . TYR A 1 101 ? 4.526 4.492 -5.850 1.00 91.88 101 TYR A N 1
ATOM 779 C CA . TYR A 1 101 ? 5.027 5.198 -7.027 1.00 91.88 101 TYR A CA 1
ATOM 780 C C . TYR A 1 101 ? 3.890 5.822 -7.848 1.00 91.88 101 TYR A C 1
ATOM 782 O O . TYR A 1 101 ? 2.746 5.356 -7.827 1.00 91.88 101 TYR A O 1
ATOM 790 N N . ALA A 1 102 ? 4.227 6.860 -8.619 1.00 89.75 102 ALA A N 1
ATOM 791 C CA . ALA A 1 102 ? 3.316 7.503 -9.569 1.00 89.75 102 ALA A CA 1
ATOM 792 C C . ALA A 1 102 ? 3.085 6.675 -10.841 1.00 89.75 102 ALA A C 1
ATOM 794 O O . ALA A 1 102 ? 2.023 6.775 -11.452 1.00 89.75 102 ALA A O 1
ATOM 795 N N . SER A 1 103 ? 4.078 5.881 -11.258 1.00 90.75 103 SER A N 1
ATOM 796 C CA . SER A 1 103 ? 4.034 5.111 -12.500 1.00 90.75 103 SER A CA 1
ATOM 797 C C . SER A 1 103 ? 4.520 3.673 -12.305 1.00 90.75 103 SER A C 1
ATOM 799 O O . SER A 1 103 ? 5.365 3.391 -11.452 1.00 90.75 103 SER A O 1
ATOM 801 N N . ALA A 1 104 ? 4.010 2.760 -13.136 1.00 91.69 104 ALA A N 1
ATOM 802 C CA . ALA A 1 104 ? 4.463 1.373 -13.158 1.00 91.69 104 ALA A CA 1
ATOM 803 C C . ALA A 1 104 ? 5.946 1.256 -13.541 1.00 91.69 104 ALA A C 1
ATOM 805 O O . ALA A 1 104 ? 6.625 0.346 -13.079 1.00 91.69 104 ALA A O 1
ATOM 806 N N . GLU A 1 105 ? 6.456 2.145 -14.402 1.00 92.50 105 GLU A N 1
ATOM 807 C CA . GLU A 1 105 ? 7.869 2.130 -14.796 1.00 92.50 105 GLU A CA 1
ATOM 808 C C . GLU A 1 105 ? 8.777 2.470 -13.612 1.00 92.50 105 GLU A C 1
ATOM 810 O O . GLU A 1 105 ? 9.748 1.752 -13.371 1.00 92.50 105 GLU A O 1
ATOM 815 N N . ASP A 1 106 ? 8.424 3.498 -12.837 1.00 91.19 106 ASP A N 1
ATOM 816 C CA . ASP A 1 106 ? 9.186 3.871 -11.644 1.00 91.19 106 ASP A CA 1
ATOM 817 C C . ASP A 1 106 ? 9.140 2.762 -10.591 1.00 91.19 106 ASP A C 1
ATOM 819 O O . ASP A 1 106 ? 10.170 2.453 -9.999 1.00 91.19 106 ASP A O 1
ATOM 823 N N . ALA A 1 107 ? 7.989 2.098 -10.429 1.00 91.31 107 ALA A N 1
ATOM 824 C CA . ALA A 1 107 ? 7.843 0.950 -9.536 1.00 91.31 107 ALA A CA 1
ATOM 825 C C . ALA A 1 107 ? 8.683 -0.265 -9.968 1.00 91.31 107 ALA A C 1
ATOM 827 O O . ALA A 1 107 ? 9.231 -0.962 -9.118 1.00 91.31 107 ALA A O 1
ATOM 828 N N . ARG A 1 108 ? 8.808 -0.524 -11.280 1.00 90.94 108 ARG A N 1
ATOM 829 C CA . ARG A 1 108 ? 9.623 -1.634 -11.818 1.00 90.94 108 ARG A CA 1
ATOM 830 C C . ARG A 1 108 ? 11.118 -1.386 -11.671 1.00 90.94 108 ARG A C 1
ATOM 832 O O . ARG A 1 108 ? 11.877 -2.334 -11.522 1.00 90.94 108 ARG A O 1
ATOM 839 N N . GLN A 1 109 ? 11.541 -0.133 -11.802 1.00 90.06 109 GLN A N 1
ATOM 840 C CA . GLN A 1 109 ? 12.952 0.251 -11.738 1.00 90.06 109 GLN A CA 1
ATOM 841 C C . GLN A 1 109 ? 13.367 0.781 -10.363 1.00 90.06 109 GLN A C 1
ATOM 843 O O . GLN A 1 109 ? 14.506 1.220 -10.209 1.00 90.06 109 GLN A O 1
ATOM 848 N N . HIS A 1 110 ? 12.435 0.792 -9.405 1.00 86.12 110 HIS A N 1
ATOM 849 C CA . HIS A 1 110 ? 12.572 1.423 -8.093 1.00 86.12 110 HIS A CA 1
ATOM 850 C C . HIS A 1 110 ? 13.187 2.826 -8.181 1.00 86.12 110 HIS A C 1
ATOM 852 O O . HIS A 1 110 ? 14.051 3.207 -7.389 1.00 86.12 110 HIS A O 1
ATOM 858 N N . ARG A 1 111 ? 12.763 3.604 -9.186 1.00 86.00 111 ARG A N 1
ATOM 859 C CA . ARG A 1 111 ? 13.310 4.940 -9.425 1.00 86.00 111 ARG A CA 1
ATOM 860 C C . ARG A 1 111 ? 12.926 5.855 -8.274 1.00 86.00 111 ARG A C 1
ATOM 862 O O . ARG A 1 111 ? 11.752 6.073 -7.984 1.00 86.00 111 ARG A O 1
ATOM 869 N N . MET A 1 112 ? 13.949 6.425 -7.655 1.00 76.62 112 MET A N 1
ATOM 870 C CA . MET A 1 112 ? 13.799 7.453 -6.640 1.00 76.62 112 MET A CA 1
ATOM 871 C C . MET A 1 112 ? 13.696 8.814 -7.348 1.00 76.62 112 MET A C 1
ATOM 873 O O . MET A 1 112 ? 14.680 9.267 -7.933 1.00 76.62 112 MET A O 1
ATOM 877 N N . GLY A 1 113 ? 12.526 9.465 -7.304 1.00 64.25 113 GLY A N 1
ATOM 878 C CA . GLY A 1 113 ? 12.396 10.904 -7.575 1.00 64.25 113 GLY A CA 1
ATOM 879 C C . GLY A 1 113 ? 11.437 11.359 -8.689 1.00 64.25 113 GLY A C 1
ATOM 880 O O . GLY A 1 113 ? 11.557 10.982 -9.849 1.00 64.25 113 GLY A O 1
ATOM 881 N N . ARG A 1 114 ? 10.564 12.309 -8.336 1.00 49.53 114 ARG A N 1
ATOM 882 C CA . ARG A 1 114 ? 10.594 13.747 -8.698 1.00 49.53 114 ARG A CA 1
ATOM 883 C C . ARG A 1 114 ? 9.833 14.500 -7.581 1.00 49.53 114 ARG A C 1
ATOM 885 O O . ARG A 1 114 ? 8.943 13.883 -6.988 1.00 49.53 114 ARG A O 1
ATOM 892 N N . PRO A 1 115 ? 10.211 15.745 -7.232 1.00 48.41 115 PRO A N 1
ATOM 893 C CA . PRO A 1 115 ? 9.369 16.597 -6.389 1.00 48.41 115 PRO A CA 1
ATOM 894 C C . PRO A 1 115 ? 8.013 16.872 -7.052 1.00 48.41 115 PRO A C 1
ATOM 896 O O . PRO A 1 115 ? 7.918 16.721 -8.295 1.00 48.41 115 PRO A O 1
#

Organism: NCBI:txid55969

Foldseek 3Di:
DDPFDWWWKAAPVDPQRNAIWIKTFPDFDAAAPRFTKTKIFTPPARDDVVVVCVSHHRIWIWTQPDPPDHPVDCPKFWGKTFTFDPPRHNDTHGRDIITIGHDSVCSNVVDGDDD

Radius of gyration: 12.93 Å; chains: 1; bounding box: 30×35×32 Å

Secondary structure (DSSP, 8-state):
-----EEEEE-SS-GGG-SPEEEEEEEEEE-GGG-EEEEEEEEEEEEEGGGTEEEEEEEEEEEESSTT--TTS--SSSEEEEEE-S---SS--EEEEEEEESSHHHHHHT-----

Sequence (115 aa):
MSQNTSFFLSSMESARFAGVYECETLALVTLGQGRHAIHAACSPPVEASEFGYPLGLESVVLANRFAGDDPWRKFSFPVFVYICAPEFEAEPRVLAWGEIYASAEDARQHRMGRP

pLDDT: mean 85.13, std 11.12, range [37.19, 95.06]